Protein AF-A0AAI9XBB6-F1 (afdb_monomer_lite)

Radius of gyration: 25.53 Å; chains: 1; bounding box: 72×24×57 Å

Structure (mmCIF, N/CA/C/O backbone):
data_AF-A0AAI9XBB6-F1
#
_entry.id   AF-A0AAI9XBB6-F1
#
loop_
_atom_site.group_PDB
_atom_site.id
_atom_site.type_symbol
_atom_site.label_atom_id
_atom_site.label_alt_id
_atom_site.label_comp_id
_atom_site.label_asym_id
_atom_site.label_entity_id
_atom_site.label_seq_id
_atom_site.pdbx_PDB_ins_code
_atom_site.Cartn_x
_atom_site.Cartn_y
_atom_site.Cartn_z
_atom_site.occupancy
_atom_site.B_iso_or_equiv
_atom_site.auth_seq_id
_atom_site.auth_comp_id
_atom_site.auth_asym_id
_atom_site.auth_atom_id
_atom_site.pdbx_PDB_model_num
ATOM 1 N N . MET A 1 1 ? -6.966 13.874 4.152 1.00 34.09 1 MET A N 1
ATOM 2 C CA . MET A 1 1 ? -8.084 13.726 5.109 1.00 34.09 1 MET A CA 1
ATOM 3 C C . MET A 1 1 ? -9.193 12.991 4.375 1.00 34.09 1 MET A C 1
ATOM 5 O O . MET A 1 1 ? -9.870 13.611 3.572 1.00 34.09 1 MET A O 1
ATOM 9 N N . LEU A 1 2 ? -9.297 11.671 4.544 1.00 39.12 2 LEU A N 1
ATOM 10 C CA . LEU A 1 2 ? -10.354 10.874 3.920 1.00 39.12 2 LEU A CA 1
ATOM 11 C C . LEU A 1 2 ? -11.187 10.238 5.029 1.00 39.12 2 LEU A C 1
ATOM 13 O O . LEU A 1 2 ? -10.676 9.497 5.864 1.00 39.12 2 LEU A O 1
ATOM 17 N N . VAL A 1 3 ? -12.448 10.654 5.057 1.00 45.44 3 VAL A N 1
ATOM 18 C CA . VAL A 1 3 ? -13.513 10.225 5.956 1.00 45.44 3 VAL A CA 1
ATOM 19 C C . VAL A 1 3 ? -14.303 9.177 5.184 1.00 45.44 3 VAL A C 1
ATOM 21 O O . VAL A 1 3 ? -14.997 9.524 4.233 1.00 45.44 3 VAL A O 1
ATOM 24 N N . TYR A 1 4 ? -14.203 7.906 5.563 1.00 42.19 4 TYR A N 1
ATOM 25 C CA . TYR A 1 4 ? -15.154 6.896 5.104 1.00 42.19 4 TYR A CA 1
ATOM 26 C C . TYR A 1 4 ? -16.347 6.898 6.063 1.00 42.19 4 TYR A C 1
ATOM 28 O O . TYR A 1 4 ? -16.391 6.153 7.033 1.00 42.19 4 TYR A O 1
ATOM 36 N N . SER A 1 5 ? -17.298 7.794 5.797 1.00 44.62 5 SER A N 1
ATOM 37 C CA . SER A 1 5 ? -18.644 7.758 6.370 1.00 44.62 5 SER A CA 1
ATOM 38 C C . SER A 1 5 ? -19.589 7.283 5.272 1.00 44.62 5 SER A C 1
ATOM 40 O O . SER A 1 5 ? -19.879 8.020 4.328 1.00 44.62 5 SER A O 1
ATOM 42 N N . TYR A 1 6 ? -20.019 6.026 5.352 1.00 40.00 6 TYR A N 1
ATOM 43 C CA . TYR A 1 6 ? -21.091 5.503 4.513 1.00 40.00 6 TYR A CA 1
ATOM 44 C C . TYR A 1 6 ? -22.418 6.118 4.982 1.00 40.00 6 TYR A C 1
ATOM 46 O O . TYR A 1 6 ? -23.035 5.661 5.943 1.00 40.00 6 TYR A O 1
ATOM 54 N N . CYS A 1 7 ? -22.852 7.179 4.300 1.00 36.28 7 CYS A N 1
ATOM 55 C CA . CYS A 1 7 ? -24.212 7.700 4.389 1.00 36.28 7 CYS A CA 1
ATOM 56 C C . CYS A 1 7 ? -25.165 6.776 3.623 1.00 36.28 7 CYS A C 1
ATOM 58 O O . CYS A 1 7 ? -25.198 6.789 2.395 1.00 36.28 7 CYS A O 1
ATOM 60 N N . ALA A 1 8 ? -25.984 6.026 4.352 1.00 46.34 8 ALA A N 1
ATOM 61 C CA . ALA A 1 8 ? -27.240 5.498 3.843 1.00 46.34 8 ALA A CA 1
ATOM 62 C C . ALA A 1 8 ? -28.371 6.430 4.289 1.00 46.34 8 ALA A C 1
ATOM 64 O O . ALA A 1 8 ? -28.839 6.299 5.414 1.00 46.34 8 ALA A O 1
ATOM 65 N N . ILE A 1 9 ? -28.804 7.363 3.435 1.00 40.28 9 ILE A N 1
ATOM 66 C CA . ILE A 1 9 ? -30.143 7.968 3.534 1.00 40.28 9 ILE A CA 1
ATOM 67 C C . ILE A 1 9 ? -30.679 8.169 2.112 1.00 40.28 9 ILE A C 1
ATOM 69 O O . ILE A 1 9 ? -30.296 9.099 1.405 1.00 40.28 9 ILE A O 1
ATOM 73 N N . GLN A 1 10 ? -31.542 7.235 1.713 1.00 41.03 10 GLN A N 1
ATOM 74 C CA . GLN A 1 10 ? -32.437 7.332 0.567 1.00 41.03 10 GLN A CA 1
ATOM 75 C C . GLN A 1 10 ? -33.543 8.362 0.829 1.00 41.03 10 GLN A C 1
ATOM 77 O O . GLN A 1 10 ? -34.071 8.449 1.935 1.00 41.03 10 GLN A O 1
ATOM 82 N N . ASP A 1 11 ? -33.874 9.091 -0.237 1.00 45.38 11 ASP A N 1
ATOM 83 C CA . ASP A 1 11 ? -35.205 9.538 -0.649 1.00 45.38 11 ASP A CA 1
ATOM 84 C C . ASP A 1 11 ? -36.192 9.990 0.427 1.00 45.38 11 ASP A C 1
ATOM 86 O O . ASP A 1 11 ? -36.917 9.180 0.990 1.00 45.38 11 ASP A O 1
ATOM 90 N N . TYR A 1 12 ? -36.378 11.306 0.550 1.00 37.66 12 TYR A N 1
ATOM 91 C CA . TYR A 1 12 ? -37.701 11.854 0.858 1.00 37.66 12 TYR A CA 1
ATOM 92 C C . TYR A 1 12 ? -37.951 13.124 0.039 1.00 37.66 12 TYR A C 1
ATOM 94 O O . TYR A 1 12 ? -37.536 14.228 0.391 1.00 37.66 12 TYR A O 1
ATOM 102 N N . GLN A 1 13 ? -38.642 12.944 -1.092 1.00 38.50 13 GLN A N 1
ATOM 103 C CA . GLN A 1 13 ? -39.402 14.009 -1.739 1.00 38.50 13 GLN A CA 1
ATOM 104 C C . GLN A 1 13 ? -40.583 14.405 -0.851 1.00 38.50 13 GLN A C 1
ATOM 106 O O . GLN A 1 13 ? -41.204 13.564 -0.202 1.00 38.50 13 GLN A O 1
ATOM 111 N N . GLY A 1 14 ? -40.901 15.698 -0.855 1.00 43.56 14 GLY A N 1
ATOM 112 C CA . GLY A 1 14 ? -41.972 16.262 -0.052 1.00 43.56 14 GLY A CA 1
ATOM 113 C C . GLY A 1 14 ? -43.354 15.684 -0.356 1.00 43.56 14 GLY A C 1
ATOM 114 O O . GLY A 1 14 ? -43.710 15.416 -1.506 1.00 43.56 14 GLY A O 1
ATOM 115 N N . ARG A 1 15 ? -44.157 15.580 0.701 1.00 36.25 15 ARG A N 1
ATOM 116 C CA . ARG A 1 15 ? -45.587 15.884 0.685 1.00 36.25 15 ARG A CA 1
ATOM 117 C C . ARG A 1 15 ? -46.086 16.064 2.116 1.00 36.25 15 ARG A C 1
ATOM 119 O O . ARG A 1 15 ? -45.614 15.391 3.028 1.00 36.25 15 ARG A O 1
ATOM 126 N N . ASP A 1 16 ? -47.003 17.015 2.260 1.00 45.50 16 ASP A N 1
ATOM 127 C CA . ASP A 1 16 ? -47.780 17.315 3.458 1.00 45.50 16 ASP A CA 1
ATOM 128 C C . ASP A 1 16 ? -48.306 16.057 4.155 1.00 45.50 16 ASP A C 1
ATOM 130 O O . ASP A 1 16 ? -48.617 15.073 3.485 1.00 45.50 16 ASP A O 1
ATOM 134 N N . LEU A 1 17 ? -48.499 16.138 5.476 1.00 38.72 17 LEU A N 1
ATOM 135 C CA . LEU A 1 17 ? -49.796 15.905 6.122 1.00 38.72 17 LEU A CA 1
ATOM 136 C C . LEU A 1 17 ? -49.677 16.092 7.640 1.00 38.72 17 LEU A C 1
ATOM 138 O O . LEU A 1 17 ? -48.848 15.502 8.328 1.00 38.72 17 LEU A O 1
ATOM 142 N N . THR A 1 18 ? -50.556 16.946 8.148 1.00 48.88 18 THR A N 1
ATOM 143 C CA . THR A 1 18 ? -50.929 17.050 9.551 1.00 48.88 18 THR A CA 1
ATOM 144 C C . THR A 1 18 ? -51.545 15.741 10.050 1.00 48.88 18 THR A C 1
ATOM 146 O O . THR A 1 18 ? -52.252 15.048 9.322 1.00 48.88 18 THR A O 1
ATOM 149 N N . SER A 1 19 ? -51.343 15.492 11.348 1.00 48.34 19 SER A N 1
ATOM 150 C CA . SER A 1 19 ? -51.823 14.369 12.168 1.00 48.34 19 SER A CA 1
ATOM 151 C C . SER A 1 19 ? -51.019 13.071 12.050 1.00 48.34 19 SER A C 1
ATOM 153 O O . SER A 1 19 ? -50.883 12.515 10.971 1.00 48.34 19 SER A O 1
ATOM 155 N N . VAL A 1 20 ? -50.516 12.586 13.194 1.00 40.38 20 VAL A N 1
ATOM 156 C CA . VAL A 1 20 ? -50.724 11.221 13.722 1.00 40.38 20 VAL A CA 1
ATOM 157 C C . VAL A 1 20 ? -49.751 10.965 14.892 1.00 40.38 20 VAL A C 1
ATOM 159 O O . VAL A 1 20 ? -48.539 10.923 14.740 1.00 40.38 20 VAL A O 1
ATOM 162 N N . THR A 1 21 ? -50.365 10.852 16.076 1.00 39.06 21 THR A N 1
ATOM 163 C CA . THR A 1 21 ? -50.013 10.043 17.260 1.00 39.06 21 THR A CA 1
ATOM 164 C C . THR A 1 21 ? -48.610 10.091 17.876 1.00 39.06 21 THR A C 1
ATOM 166 O O . THR A 1 21 ? -47.610 9.686 17.298 1.00 39.06 21 THR A O 1
ATOM 169 N N . THR A 1 22 ? -48.612 10.406 19.172 1.00 52.44 22 THR A N 1
ATOM 170 C CA . THR A 1 22 ? -47.665 9.934 20.190 1.00 52.44 22 THR A CA 1
ATOM 171 C C . THR A 1 22 ? -47.180 8.501 19.937 1.00 52.44 22 THR A C 1
ATOM 173 O O . THR A 1 22 ? -47.944 7.559 20.153 1.00 52.44 22 THR A O 1
ATOM 176 N N . GLN A 1 23 ? -45.910 8.312 19.571 1.00 41.12 23 GLN A N 1
ATOM 177 C CA . GLN A 1 23 ? -45.225 7.044 19.810 1.00 41.12 23 GLN A CA 1
ATOM 178 C C . GLN A 1 23 ? -43.704 7.209 19.852 1.00 41.12 23 GLN A C 1
ATOM 180 O O . GLN A 1 23 ? -43.082 7.722 18.932 1.00 41.12 23 GLN A O 1
ATOM 185 N N . THR A 1 24 ? -43.161 6.696 20.956 1.00 41.66 24 THR A N 1
ATOM 186 C CA . THR A 1 24 ? -41.765 6.319 21.187 1.00 41.66 24 THR A CA 1
ATOM 187 C C . THR A 1 24 ? -40.780 7.480 21.281 1.00 41.66 24 THR A C 1
ATOM 189 O O . THR A 1 24 ? -40.205 7.929 20.298 1.00 41.66 24 THR A O 1
ATOM 192 N N . MET A 1 25 ? -40.528 7.926 22.518 1.00 44.62 25 MET A N 1
ATOM 193 C CA . MET A 1 25 ? -39.269 8.595 22.831 1.00 44.62 25 MET A CA 1
ATOM 194 C C . MET A 1 25 ? -38.130 7.671 22.407 1.00 44.62 25 MET A C 1
ATOM 196 O O . MET A 1 25 ? -37.911 6.623 23.019 1.00 44.62 25 MET A O 1
ATOM 200 N N . ASP A 1 26 ? -37.474 8.055 21.317 1.00 47.78 26 ASP A N 1
ATOM 201 C CA . ASP A 1 26 ? -36.242 7.470 20.824 1.00 47.78 26 ASP A CA 1
ATOM 202 C C . ASP A 1 26 ? -35.260 7.479 21.998 1.00 47.78 26 ASP A C 1
ATOM 204 O O . ASP A 1 26 ? -34.884 8.538 22.512 1.00 47.78 26 ASP A O 1
ATOM 208 N N . ARG A 1 27 ? -34.958 6.295 22.545 1.00 56.38 27 ARG A N 1
ATOM 209 C CA . ARG A 1 27 ? -33.973 6.181 23.624 1.00 56.38 27 ARG A CA 1
ATOM 210 C C . ARG A 1 27 ? -32.702 6.847 23.101 1.00 56.38 27 ARG A C 1
ATOM 212 O O . ARG A 1 27 ? -32.302 6.512 21.987 1.00 56.38 27 ARG A O 1
ATOM 219 N N . PRO A 1 28 ? -32.054 7.750 23.856 1.00 61.31 28 PRO A N 1
ATOM 220 C CA . PRO A 1 28 ? -30.822 8.362 23.384 1.00 61.31 28 PRO A CA 1
ATOM 221 C C . PRO A 1 28 ? -29.860 7.233 23.016 1.00 61.31 28 PRO A C 1
ATOM 223 O O . PRO A 1 28 ? -29.528 6.415 23.880 1.00 61.31 28 PRO A O 1
ATOM 226 N N . ARG A 1 29 ? -29.478 7.140 21.730 1.00 61.31 29 ARG A N 1
ATOM 227 C CA . ARG A 1 29 ? -28.446 6.202 21.277 1.00 61.31 29 ARG A CA 1
ATOM 228 C C . ARG A 1 29 ? -27.232 6.460 22.154 1.00 61.31 29 ARG A C 1
ATOM 230 O O . ARG A 1 29 ? -26.611 7.517 22.051 1.00 61.31 29 ARG A O 1
ATOM 237 N N . ARG A 1 30 ? -26.940 5.532 23.066 1.00 68.12 30 ARG A N 1
ATOM 238 C CA . ARG A 1 30 ? -25.705 5.590 23.839 1.00 68.12 30 ARG A CA 1
ATOM 239 C C . ARG A 1 30 ? -24.591 5.430 22.824 1.00 68.12 30 ARG A C 1
ATOM 241 O O . ARG A 1 30 ? -24.520 4.398 22.165 1.00 68.12 30 ARG A O 1
ATOM 248 N N . ILE A 1 31 ? -23.797 6.481 22.651 1.00 75.19 31 ILE A N 1
ATOM 249 C CA . ILE A 1 31 ? -22.580 6.392 21.858 1.00 75.19 31 ILE A CA 1
ATOM 250 C C . ILE A 1 31 ? -21.694 5.380 22.592 1.00 75.19 31 ILE A C 1
ATOM 252 O O . ILE A 1 31 ? -21.430 5.587 23.779 1.00 75.19 31 ILE A O 1
ATOM 256 N N . PRO A 1 32 ? -21.310 4.274 21.939 1.00 76.62 32 PRO A N 1
ATOM 257 C CA . PRO A 1 32 ? -20.376 3.319 22.507 1.00 76.62 32 PRO A CA 1
ATOM 258 C C . PRO A 1 32 ? -19.063 4.051 22.796 1.00 76.62 32 PRO A C 1
ATOM 260 O O . PRO A 1 32 ? -18.461 4.620 21.883 1.00 76.62 32 PRO A O 1
ATOM 263 N N . THR A 1 33 ? -18.656 4.107 24.064 1.00 85.75 33 THR A N 1
ATOM 264 C CA . THR A 1 33 ? -17.441 4.821 24.473 1.00 85.75 33 THR A CA 1
ATOM 265 C C . THR A 1 33 ? -16.356 3.794 24.774 1.00 85.75 33 THR A C 1
ATOM 267 O O . THR A 1 33 ? -16.512 3.048 25.744 1.00 85.75 33 THR A O 1
ATOM 270 N N . PRO A 1 34 ? -15.265 3.754 23.988 1.00 89.50 34 PRO A N 1
ATOM 271 C CA . PRO A 1 34 ? -14.134 2.881 24.264 1.00 89.50 34 PRO A CA 1
ATOM 272 C C . PRO A 1 34 ? -13.542 3.152 25.648 1.00 89.50 34 PRO A C 1
ATOM 274 O O . PRO A 1 34 ? -13.505 4.295 26.115 1.00 89.50 34 PRO A O 1
ATOM 277 N N . ASN A 1 35 ? -13.047 2.104 26.297 1.00 93.00 35 ASN A N 1
ATOM 278 C CA . ASN A 1 35 ? -12.260 2.236 27.515 1.00 93.00 35 ASN A CA 1
ATOM 279 C C . ASN A 1 35 ? -10.857 2.811 27.210 1.00 93.00 35 ASN A C 1
ATOM 281 O O . ASN A 1 35 ? -10.498 3.061 26.058 1.00 93.00 35 ASN A O 1
ATOM 285 N N . HIS A 1 36 ? -10.057 3.052 28.251 1.00 93.75 36 HIS A N 1
ATOM 286 C CA . HIS A 1 36 ? -8.740 3.678 28.097 1.00 93.75 36 HIS A CA 1
ATOM 287 C C . HIS A 1 36 ? -7.778 2.865 27.213 1.00 93.75 36 HIS A C 1
ATOM 289 O O . HIS A 1 36 ? -7.121 3.440 26.350 1.00 93.75 36 HIS A O 1
ATOM 295 N N . GLU A 1 37 ? -7.745 1.543 27.383 1.00 93.94 37 GLU A N 1
ATOM 296 C CA . GLU A 1 37 ? -6.874 0.639 26.621 1.00 93.94 37 GLU A CA 1
ATOM 297 C C . GLU A 1 37 ? -7.288 0.579 25.143 1.00 93.94 37 GLU A C 1
ATOM 299 O O . GLU A 1 37 ? -6.452 0.671 24.245 1.00 93.94 37 GLU A O 1
ATOM 304 N N . GLN A 1 38 ? -8.594 0.506 24.874 1.00 93.38 38 GLN A N 1
ATOM 305 C CA . GLN A 1 38 ? -9.150 0.540 23.520 1.00 93.38 38 GLN A CA 1
ATOM 306 C C . GLN A 1 38 ? -8.853 1.876 22.829 1.00 93.38 38 GLN A C 1
ATOM 308 O O . GLN A 1 38 ? -8.510 1.900 21.648 1.00 93.38 38 GLN A O 1
ATOM 313 N N . LEU A 1 39 ? -8.942 2.993 23.559 1.00 94.06 39 LEU A N 1
ATOM 314 C CA . LEU A 1 39 ? -8.599 4.314 23.036 1.00 94.06 39 LEU A CA 1
ATOM 315 C C . LEU A 1 39 ? -7.107 4.414 22.683 1.00 94.06 39 LEU A C 1
ATOM 317 O O . LEU A 1 39 ? -6.756 4.958 21.635 1.00 94.06 39 LEU A O 1
ATOM 321 N N . GLU A 1 40 ? -6.232 3.885 23.540 1.00 95.88 40 GLU A N 1
ATOM 322 C CA . GLU A 1 40 ? -4.794 3.841 23.282 1.00 95.88 40 GLU A CA 1
ATOM 323 C C . GLU A 1 40 ? -4.483 3.019 22.026 1.00 95.88 40 GLU A C 1
ATOM 325 O O . GLU A 1 40 ? -3.739 3.474 21.156 1.00 95.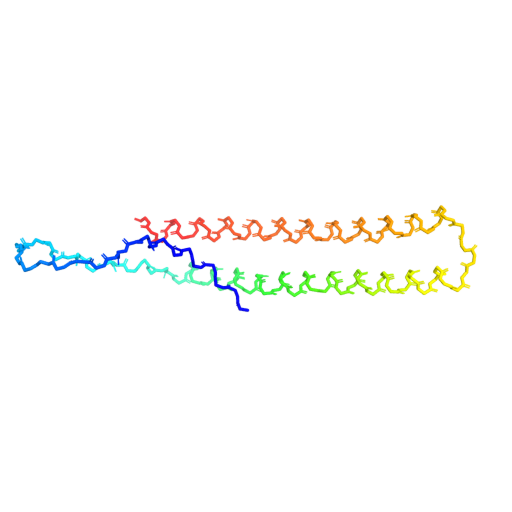88 40 GLU A O 1
ATOM 330 N N . LEU A 1 41 ? -5.109 1.851 21.875 1.00 94.94 41 LEU A N 1
ATOM 331 C CA . LEU A 1 41 ? -4.914 1.006 20.703 1.00 94.94 41 LEU A CA 1
ATOM 332 C C . LEU A 1 41 ? -5.436 1.664 19.416 1.00 94.94 41 LEU A C 1
ATOM 334 O O . LEU A 1 41 ? -4.732 1.666 18.407 1.00 94.94 41 LEU A O 1
ATOM 338 N N . LEU A 1 42 ? -6.609 2.304 19.449 1.00 94.19 42 LEU A N 1
ATOM 339 C CA . LEU A 1 42 ? -7.123 3.086 18.316 1.00 94.19 42 LEU A CA 1
ATOM 340 C C . LEU A 1 42 ? -6.174 4.231 17.934 1.00 94.19 42 LEU A C 1
ATOM 342 O O . LEU A 1 42 ? -5.959 4.501 16.750 1.00 94.19 42 LEU A O 1
ATOM 346 N N . MET A 1 43 ? -5.559 4.890 18.919 1.00 96.50 43 MET A N 1
ATOM 347 C CA . MET A 1 43 ? -4.545 5.913 18.665 1.00 96.50 43 MET A CA 1
ATOM 348 C C . MET A 1 43 ? -3.298 5.318 17.994 1.00 96.50 43 MET A C 1
ATOM 350 O O . MET A 1 43 ? -2.785 5.904 17.040 1.00 96.50 43 MET A O 1
ATOM 354 N N . GLN A 1 44 ? -2.827 4.151 18.437 1.00 97.12 44 GLN A N 1
ATOM 355 C CA . GLN A 1 44 ? -1.696 3.463 17.808 1.00 97.12 44 GLN A CA 1
ATOM 356 C C . GLN A 1 44 ? -2.000 3.060 16.360 1.00 97.12 44 GLN A C 1
ATOM 358 O O . GLN A 1 44 ? -1.178 3.313 15.478 1.00 97.12 44 GLN A O 1
ATOM 363 N N . LEU A 1 45 ? -3.182 2.493 16.096 1.00 96.00 45 LEU A N 1
ATOM 364 C CA . LEU A 1 45 ? -3.634 2.162 14.739 1.00 96.00 45 LEU A CA 1
ATOM 365 C C . LEU A 1 45 ? -3.699 3.415 13.862 1.00 96.00 45 LEU A C 1
ATOM 367 O O . LEU A 1 45 ? -3.264 3.406 12.713 1.00 96.00 45 LEU A O 1
ATOM 371 N N . ARG A 1 46 ? -4.156 4.543 14.417 1.00 96.12 46 ARG A N 1
ATOM 372 C CA . ARG A 1 46 ? -4.186 5.814 13.690 1.00 96.12 46 ARG A CA 1
ATOM 373 C C . ARG A 1 46 ? -2.793 6.302 13.297 1.00 96.12 46 ARG A C 1
ATOM 375 O O . ARG A 1 46 ? -2.630 6.809 12.187 1.00 96.12 46 ARG A O 1
ATOM 382 N N . LEU A 1 47 ? -1.811 6.180 14.189 1.00 97.06 47 LEU A N 1
ATOM 383 C CA . LEU A 1 47 ? -0.423 6.544 13.897 1.00 97.06 47 LEU A CA 1
ATOM 384 C C . LEU A 1 47 ? 0.161 5.650 12.798 1.00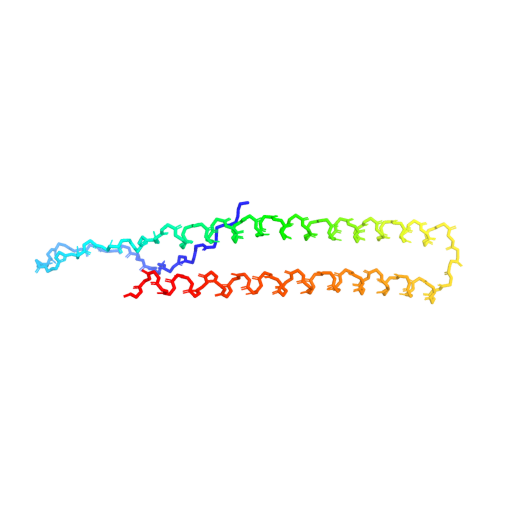 97.06 47 LEU A C 1
ATOM 386 O O . LEU A 1 47 ? 0.724 6.176 11.837 1.00 97.06 47 LEU A O 1
ATOM 390 N N . ARG A 1 48 ? -0.058 4.333 12.881 1.00 95.94 48 ARG A N 1
ATOM 391 C CA . ARG A 1 48 ? 0.359 3.386 11.835 1.00 95.94 48 ARG A CA 1
ATOM 392 C C . ARG A 1 48 ? -0.295 3.685 10.492 1.00 95.94 48 ARG A C 1
ATOM 394 O O . ARG A 1 48 ? 0.394 3.743 9.484 1.00 95.94 48 ARG A O 1
ATOM 401 N N . ALA A 1 49 ? -1.590 3.994 10.463 1.00 93.50 49 ALA A N 1
ATOM 402 C CA . ALA A 1 49 ? -2.281 4.363 9.228 1.00 93.50 49 ALA A CA 1
ATOM 403 C C . ALA A 1 49 ? -1.678 5.616 8.558 1.00 93.50 49 ALA A C 1
ATOM 405 O O . ALA A 1 49 ? -1.588 5.692 7.330 1.00 93.50 49 ALA A O 1
ATOM 406 N N . ILE A 1 50 ? -1.241 6.605 9.349 1.00 96.12 50 ILE A N 1
ATOM 407 C CA . ILE A 1 50 ? -0.541 7.792 8.831 1.00 96.12 50 ILE A CA 1
ATOM 408 C C . ILE A 1 50 ? 0.810 7.396 8.228 1.00 96.12 50 ILE A C 1
ATOM 410 O O . ILE A 1 50 ? 1.141 7.834 7.124 1.00 96.12 50 ILE A O 1
ATOM 414 N N . GLU A 1 51 ? 1.571 6.560 8.930 1.00 96.56 51 GLU A N 1
ATOM 415 C CA . GLU A 1 51 ? 2.855 6.051 8.453 1.00 96.56 51 GLU A CA 1
ATOM 416 C C . GLU A 1 51 ? 2.701 5.241 7.158 1.00 96.56 51 GLU A C 1
ATOM 418 O O . GLU A 1 51 ? 3.370 5.537 6.170 1.00 96.56 51 GLU A O 1
ATOM 423 N N . LEU A 1 52 ? 1.754 4.303 7.100 1.00 95.12 52 LEU A N 1
ATOM 424 C CA . LEU A 1 52 ? 1.450 3.508 5.907 1.00 95.12 52 LEU A CA 1
ATOM 425 C C . LEU A 1 52 ? 1.047 4.382 4.714 1.00 95.12 52 LEU A C 1
ATOM 427 O O . LEU A 1 52 ? 1.477 4.133 3.584 1.00 95.12 52 LEU A O 1
ATOM 431 N N . SER A 1 53 ? 0.259 5.436 4.950 1.00 94.62 53 SER A N 1
ATOM 432 C CA . SER A 1 53 ? -0.082 6.413 3.910 1.00 94.62 53 SER A CA 1
ATOM 433 C C . SER A 1 53 ? 1.164 7.125 3.383 1.00 94.62 53 SER A C 1
ATOM 435 O O . SER A 1 53 ? 1.310 7.294 2.174 1.00 94.62 53 SER A O 1
ATOM 437 N N . PHE A 1 54 ? 2.072 7.529 4.270 1.00 95.88 54 PHE A N 1
ATOM 438 C CA . PHE A 1 54 ? 3.328 8.157 3.876 1.00 95.88 54 PHE A CA 1
ATOM 439 C C . PHE A 1 54 ? 4.229 7.191 3.091 1.00 95.88 54 PHE A C 1
ATOM 441 O O . PHE A 1 54 ? 4.777 7.558 2.050 1.00 95.88 54 PHE A O 1
ATOM 448 N N . LEU A 1 55 ? 4.350 5.940 3.538 1.00 96.88 55 LEU A N 1
ATOM 449 C CA . LEU A 1 55 ? 5.145 4.912 2.864 1.00 96.88 55 LEU A CA 1
ATOM 450 C C . LEU A 1 55 ? 4.611 4.596 1.464 1.00 96.88 55 LEU A C 1
ATOM 452 O O . LEU A 1 55 ? 5.396 4.419 0.530 1.00 96.88 55 LEU A O 1
ATOM 456 N N . ARG A 1 56 ? 3.288 4.591 1.291 1.00 96.25 56 ARG A N 1
ATOM 457 C CA . ARG A 1 56 ? 2.637 4.444 -0.017 1.00 96.25 56 ARG A CA 1
ATOM 458 C C . ARG A 1 56 ? 3.007 5.580 -0.960 1.00 96.25 56 ARG A C 1
ATOM 460 O O . ARG A 1 56 ? 3.438 5.322 -2.085 1.00 96.25 56 ARG A O 1
ATOM 467 N N . ASP A 1 57 ? 2.903 6.819 -0.492 1.00 96.56 57 ASP A N 1
ATOM 468 C CA . ASP A 1 57 ? 3.286 7.994 -1.276 1.00 96.56 57 ASP A CA 1
ATOM 469 C C . ASP A 1 57 ? 4.766 7.943 -1.669 1.00 96.56 57 ASP A C 1
ATOM 471 O O . ASP A 1 57 ? 5.125 8.235 -2.812 1.00 96.56 57 ASP A O 1
ATOM 475 N N . MET A 1 58 ? 5.634 7.522 -0.749 1.00 96.50 58 MET A N 1
ATOM 476 C CA . MET A 1 58 ? 7.060 7.352 -1.019 1.00 96.50 58 MET A CA 1
ATOM 477 C C . MET A 1 58 ? 7.337 6.240 -2.034 1.00 96.50 58 MET A C 1
ATOM 479 O O . MET A 1 58 ? 8.179 6.421 -2.915 1.00 96.50 58 MET A O 1
ATOM 483 N N . ALA A 1 59 ? 6.623 5.113 -1.964 1.00 94.50 59 ALA A N 1
ATOM 484 C CA . ALA A 1 59 ? 6.747 4.032 -2.939 1.00 94.50 59 ALA A CA 1
ATOM 485 C C . ALA A 1 59 ? 6.354 4.499 -4.349 1.00 94.50 59 ALA A C 1
ATOM 487 O O . ALA A 1 59 ? 7.095 4.258 -5.304 1.00 94.50 59 ALA A O 1
ATOM 488 N N . LEU A 1 60 ? 5.243 5.232 -4.469 1.00 94.62 60 LEU A N 1
ATOM 489 C CA . LEU A 1 60 ? 4.778 5.793 -5.739 1.00 94.62 60 LEU A CA 1
ATOM 490 C C . LEU A 1 60 ? 5.750 6.839 -6.296 1.00 94.62 60 LEU A C 1
ATOM 492 O O . LEU A 1 60 ? 6.091 6.794 -7.477 1.00 94.62 60 LEU A O 1
ATOM 496 N N . ARG A 1 61 ? 6.252 7.748 -5.452 1.00 95.44 61 ARG A N 1
ATOM 497 C CA . ARG A 1 61 ? 7.259 8.747 -5.851 1.00 95.44 61 ARG A CA 1
ATOM 498 C C . ARG A 1 61 ? 8.558 8.097 -6.310 1.00 95.44 61 ARG A C 1
ATOM 500 O O . ARG A 1 61 ? 9.123 8.520 -7.315 1.00 95.44 61 ARG A O 1
ATOM 507 N N . GLY A 1 62 ? 9.016 7.066 -5.602 1.00 93.69 62 GLY A N 1
ATOM 508 C CA . GLY A 1 62 ? 10.196 6.295 -5.988 1.00 93.69 62 GLY A CA 1
ATOM 509 C C . GLY A 1 62 ? 10.020 5.643 -7.358 1.00 93.69 62 GLY A C 1
ATOM 510 O O . GLY A 1 62 ? 10.875 5.798 -8.225 1.00 93.69 62 GLY A O 1
ATOM 511 N N . ALA A 1 63 ? 8.883 4.987 -7.596 1.00 92.56 63 ALA A N 1
ATOM 512 C CA . ALA A 1 63 ? 8.585 4.395 -8.897 1.00 92.56 63 ALA A CA 1
ATOM 513 C C . ALA A 1 63 ? 8.496 5.447 -10.013 1.00 92.56 63 ALA A C 1
ATOM 515 O O . ALA A 1 63 ? 9.080 5.249 -11.074 1.00 92.56 63 ALA A O 1
ATOM 516 N N . ALA A 1 64 ? 7.848 6.589 -9.766 1.00 92.38 64 ALA A N 1
ATOM 517 C CA . ALA A 1 64 ? 7.795 7.692 -10.724 1.00 92.38 64 ALA A CA 1
ATOM 518 C C . ALA A 1 64 ? 9.198 8.220 -11.071 1.00 92.38 64 ALA A C 1
ATOM 520 O O . ALA A 1 64 ? 9.494 8.481 -12.235 1.00 92.38 64 ALA A O 1
ATOM 521 N N . HIS A 1 65 ? 10.087 8.320 -10.079 1.00 93.56 65 HIS A N 1
ATOM 522 C CA . HIS A 1 65 ? 11.476 8.707 -10.304 1.00 93.56 65 HIS A CA 1
ATOM 523 C C . HIS A 1 65 ? 12.235 7.681 -11.160 1.00 93.56 65 HIS A C 1
ATOM 525 O O . HIS A 1 65 ? 12.917 8.061 -12.111 1.00 93.56 65 HIS A O 1
ATOM 531 N N . HIS A 1 66 ? 12.079 6.385 -10.873 1.00 92.00 66 HIS A N 1
ATOM 532 C CA . HIS A 1 66 ? 12.684 5.323 -11.680 1.00 92.00 66 HIS A CA 1
ATOM 533 C C . HIS A 1 66 ? 12.158 5.306 -13.118 1.00 92.00 66 HIS A C 1
ATOM 535 O O . HIS A 1 66 ? 12.945 5.120 -14.042 1.00 92.00 66 HIS A O 1
ATOM 541 N N . MET A 1 67 ? 10.863 5.558 -13.316 1.00 89.75 67 MET A N 1
ATOM 542 C CA . MET A 1 67 ? 10.261 5.676 -14.647 1.00 89.75 67 MET A CA 1
ATOM 543 C C . MET A 1 67 ? 10.813 6.878 -15.421 1.00 89.75 67 MET A C 1
ATOM 545 O O . MET A 1 67 ? 11.139 6.738 -16.593 1.00 89.75 67 MET A O 1
ATOM 549 N N . GLY A 1 68 ? 10.997 8.031 -14.770 1.00 89.44 68 GLY A N 1
ATOM 550 C CA . GLY A 1 68 ? 11.619 9.195 -15.412 1.00 89.44 68 GLY A CA 1
ATOM 551 C C . GLY A 1 68 ? 13.081 8.948 -15.807 1.00 89.44 68 GLY A C 1
ATOM 552 O O . GLY A 1 68 ? 13.514 9.351 -16.884 1.00 89.44 68 GLY A O 1
ATOM 553 N N . TYR A 1 69 ? 13.845 8.234 -14.972 1.00 86.56 69 TYR A N 1
ATOM 554 C CA . TYR A 1 69 ? 15.204 7.813 -15.332 1.00 86.56 69 TYR A CA 1
ATOM 555 C C . TYR A 1 69 ? 15.205 6.838 -16.515 1.00 86.56 69 TYR A C 1
ATOM 557 O O . TYR A 1 69 ? 16.017 6.968 -17.429 1.00 86.56 69 TYR A O 1
ATOM 565 N N . PHE A 1 70 ? 14.279 5.883 -16.511 1.00 87.19 70 PHE A N 1
ATOM 566 C CA . PHE A 1 70 ? 14.098 4.919 -17.588 1.00 87.19 70 PHE A CA 1
ATOM 567 C C . PHE A 1 70 ? 13.763 5.593 -18.927 1.00 87.19 70 PHE A C 1
ATOM 569 O O . PHE A 1 70 ? 14.399 5.287 -19.933 1.00 87.19 70 PHE A O 1
ATOM 576 N N . GLU A 1 71 ? 12.848 6.565 -18.934 1.00 87.00 71 GLU A N 1
ATOM 577 C CA . GLU A 1 71 ? 12.506 7.362 -20.119 1.00 87.00 71 GLU A CA 1
ATOM 578 C C . GLU A 1 71 ? 13.724 8.130 -20.658 1.00 87.00 71 GLU A C 1
ATOM 580 O O . GLU A 1 71 ? 14.023 8.083 -21.853 1.00 87.00 71 GLU A O 1
ATOM 585 N N . ALA A 1 72 ? 14.497 8.771 -19.774 1.00 85.38 72 ALA A N 1
ATOM 586 C CA . ALA A 1 72 ? 15.731 9.450 -20.164 1.00 85.38 72 ALA A CA 1
ATOM 587 C C . ALA A 1 72 ? 16.765 8.481 -20.768 1.00 85.38 72 ALA A C 1
ATOM 589 O O . ALA A 1 72 ? 17.441 8.824 -21.739 1.00 85.38 72 ALA A O 1
ATOM 590 N N . LEU A 1 73 ? 16.875 7.266 -20.221 1.00 80.62 73 LEU A N 1
ATOM 591 C CA . LEU A 1 73 ? 17.793 6.237 -20.707 1.00 80.62 73 LEU A CA 1
ATOM 592 C C . LEU A 1 73 ? 17.386 5.705 -22.089 1.00 80.62 73 LEU A C 1
ATOM 594 O O . LEU A 1 73 ? 18.253 5.512 -22.939 1.00 80.62 73 LEU A O 1
ATOM 598 N N . MET A 1 74 ? 16.083 5.528 -22.327 1.00 83.44 74 MET A N 1
ATOM 599 C CA . MET A 1 74 ? 15.546 5.164 -23.641 1.00 83.44 74 MET A CA 1
ATOM 600 C C . MET A 1 74 ? 15.839 6.229 -24.701 1.00 83.44 74 MET A C 1
ATOM 602 O O . MET A 1 74 ? 16.143 5.896 -25.840 1.00 83.44 74 MET A O 1
ATOM 606 N N . HIS A 1 75 ? 15.758 7.513 -24.343 1.00 81.12 75 HIS A N 1
ATOM 607 C CA . HIS A 1 75 ? 16.050 8.602 -25.276 1.00 81.12 75 HIS A CA 1
ATOM 608 C C . HIS A 1 75 ? 17.545 8.786 -25.553 1.00 81.12 75 HIS A C 1
ATOM 610 O O . HIS A 1 75 ? 17.916 9.211 -26.645 1.00 81.12 75 HIS A O 1
ATOM 616 N N . ALA A 1 76 ? 18.401 8.498 -24.572 1.00 79.12 76 ALA A N 1
ATOM 617 C CA . ALA A 1 76 ? 19.843 8.698 -24.684 1.00 79.12 76 ALA A CA 1
ATOM 618 C C . ALA A 1 76 ? 20.575 7.560 -25.414 1.00 79.12 76 ALA A C 1
ATOM 620 O O . ALA A 1 76 ? 21.730 7.741 -25.795 1.00 79.12 76 ALA A O 1
ATOM 621 N N . ASN A 1 77 ? 19.949 6.392 -25.578 1.00 64.69 77 ASN A N 1
ATOM 622 C CA . ASN A 1 77 ? 20.628 5.189 -26.042 1.00 64.69 77 ASN A CA 1
ATOM 623 C C . ASN A 1 77 ? 19.761 4.419 -27.049 1.00 64.69 77 ASN A C 1
ATOM 625 O O . ASN A 1 77 ? 18.573 4.221 -26.807 1.00 64.69 77 ASN A O 1
ATOM 629 N N . GLU A 1 78 ? 20.364 3.870 -28.110 1.00 65.75 78 GLU A N 1
ATOM 630 C CA . GLU A 1 78 ? 19.784 2.761 -28.896 1.00 65.75 78 GLU A CA 1
ATOM 631 C C . GLU A 1 78 ? 19.822 1.477 -28.046 1.00 65.75 78 GLU A C 1
ATOM 633 O O . GLU A 1 78 ? 20.500 0.492 -28.341 1.00 65.75 78 GLU A O 1
ATOM 638 N N . SER A 1 79 ? 19.180 1.532 -26.881 1.00 65.31 79 SER A N 1
ATOM 639 C CA . SER A 1 79 ? 19.107 0.415 -25.955 1.00 65.31 79 SER A CA 1
ATOM 640 C C . SER A 1 79 ? 18.304 -0.713 -26.592 1.00 65.31 79 SER A C 1
ATOM 642 O O . SER A 1 79 ? 17.256 -0.482 -27.184 1.00 65.31 79 SER A O 1
ATOM 644 N N . SER A 1 80 ? 18.814 -1.942 -26.481 1.00 79.12 80 SER A N 1
ATOM 645 C CA . SER A 1 80 ? 18.093 -3.134 -26.932 1.00 79.12 80 SER A CA 1
ATOM 646 C C . SER A 1 80 ? 16.701 -3.168 -26.302 1.00 79.12 80 SER A C 1
ATOM 648 O O . SER A 1 80 ? 16.592 -3.092 -25.075 1.00 79.12 80 SER A O 1
ATOM 650 N N . ASP A 1 81 ? 15.662 -3.347 -27.121 1.00 82.62 81 ASP A N 1
ATOM 651 C CA . ASP A 1 81 ? 14.260 -3.431 -26.684 1.00 82.62 81 ASP A CA 1
ATOM 652 C C . ASP A 1 81 ? 14.064 -4.439 -25.536 1.00 82.62 81 ASP A C 1
ATOM 654 O O . ASP A 1 81 ? 13.230 -4.254 -24.651 1.00 82.62 81 ASP A O 1
ATOM 658 N N . ILE A 1 82 ? 14.888 -5.491 -25.497 1.00 84.12 82 ILE A N 1
ATOM 659 C CA . ILE A 1 82 ? 14.881 -6.501 -24.433 1.00 84.12 82 ILE A CA 1
ATOM 660 C C . ILE A 1 82 ? 15.312 -5.899 -23.088 1.00 84.12 82 ILE A C 1
ATOM 662 O O . ILE A 1 82 ? 14.684 -6.157 -22.064 1.00 84.12 82 ILE A O 1
ATOM 666 N N . LEU A 1 83 ? 16.374 -5.089 -23.069 1.00 84.25 83 LEU A N 1
ATOM 667 C CA . LEU A 1 83 ? 16.850 -4.440 -21.842 1.00 84.25 83 LEU A CA 1
ATOM 668 C C . LEU A 1 83 ? 15.850 -3.398 -21.340 1.00 84.25 83 LEU A C 1
ATOM 670 O O . LEU A 1 83 ? 15.666 -3.255 -20.129 1.00 84.25 83 LEU A O 1
ATOM 674 N N . VAL A 1 84 ? 15.184 -2.709 -22.267 1.00 85.19 84 VAL A N 1
ATOM 675 C CA . VAL A 1 84 ? 14.110 -1.759 -21.967 1.00 85.19 84 VAL A CA 1
ATOM 676 C C . VAL A 1 84 ? 12.966 -2.476 -21.241 1.00 85.19 84 VAL A C 1
ATOM 678 O O . VAL A 1 84 ? 12.574 -2.071 -20.146 1.00 85.19 84 VAL A O 1
ATOM 681 N N . LEU A 1 85 ? 12.493 -3.600 -21.787 1.00 88.12 85 LEU A N 1
ATOM 682 C CA . LEU A 1 85 ? 11.424 -4.393 -21.176 1.00 88.12 85 LEU A CA 1
ATOM 683 C C . LEU A 1 85 ? 11.809 -4.961 -19.803 1.00 88.12 85 LEU A 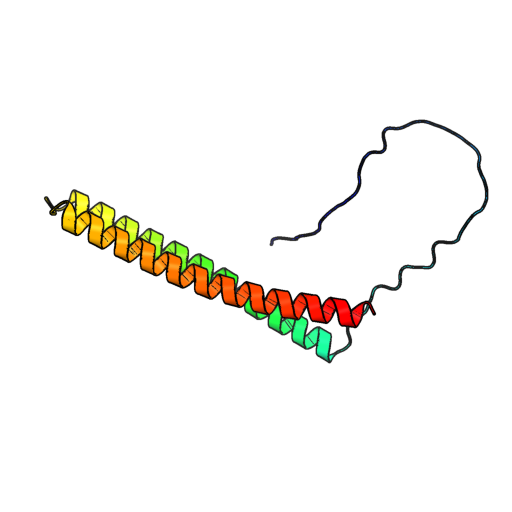C 1
ATOM 685 O O . LEU A 1 85 ? 11.028 -4.831 -18.863 1.00 88.12 85 LEU A O 1
ATOM 689 N N . LEU A 1 86 ? 13.015 -5.519 -19.654 1.00 89.62 86 LEU A N 1
ATOM 690 C CA . LEU A 1 86 ? 13.485 -6.059 -18.369 1.00 89.62 86 LEU A CA 1
ATOM 691 C C . LEU A 1 86 ? 13.595 -4.977 -17.287 1.00 89.62 86 LEU A C 1
ATOM 693 O O . LEU A 1 86 ? 13.277 -5.216 -16.122 1.00 89.62 86 LEU A O 1
ATOM 697 N N . THR A 1 87 ? 14.033 -3.773 -17.661 1.00 88.94 87 THR A N 1
ATOM 698 C CA . THR A 1 87 ? 14.139 -2.652 -16.718 1.00 88.94 87 THR A CA 1
ATOM 699 C C . THR A 1 87 ? 12.757 -2.200 -16.255 1.00 88.94 87 THR A C 1
ATOM 701 O O . THR A 1 87 ? 12.544 -1.993 -15.059 1.00 88.94 87 THR A O 1
ATOM 704 N N . LEU A 1 88 ? 11.800 -2.095 -17.180 1.00 91.19 88 LEU A N 1
ATOM 705 C CA . LEU A 1 88 ? 10.418 -1.755 -16.856 1.00 91.19 88 LEU A CA 1
ATOM 706 C C . LEU A 1 88 ? 9.766 -2.814 -15.956 1.00 91.19 88 LEU A C 1
ATOM 708 O O . LEU A 1 88 ? 9.146 -2.467 -14.950 1.00 91.19 88 LEU A O 1
ATOM 712 N N . GLU A 1 89 ? 9.938 -4.096 -16.282 1.00 93.75 89 GLU A N 1
ATOM 713 C CA . GLU A 1 89 ? 9.431 -5.215 -15.483 1.00 93.75 89 GLU A CA 1
ATOM 714 C C . GLU A 1 89 ? 9.954 -5.150 -14.046 1.00 93.75 89 GLU A C 1
ATOM 716 O O . GLU A 1 89 ? 9.173 -5.245 -13.098 1.00 93.75 89 GLU A O 1
ATOM 721 N N . LEU A 1 90 ? 11.253 -4.896 -13.870 1.00 93.31 90 LEU A N 1
ATOM 722 C CA . LEU A 1 90 ? 11.862 -4.755 -12.552 1.00 93.31 90 LEU A CA 1
ATOM 723 C C . LEU A 1 90 ? 11.263 -3.583 -11.756 1.00 93.31 90 LEU A C 1
ATOM 725 O O . LEU A 1 90 ? 10.995 -3.723 -10.560 1.00 93.31 90 LEU A O 1
ATOM 729 N N . ILE A 1 91 ? 11.041 -2.426 -12.390 1.00 91.81 91 ILE A N 1
ATOM 730 C CA . ILE A 1 91 ? 10.428 -1.260 -11.732 1.00 91.81 91 ILE A CA 1
ATOM 731 C C . ILE A 1 91 ? 9.008 -1.600 -11.264 1.00 91.81 91 ILE A C 1
ATOM 733 O O . ILE A 1 91 ? 8.660 -1.345 -10.106 1.00 91.81 91 ILE A O 1
ATOM 737 N N . ILE A 1 92 ? 8.206 -2.211 -12.139 1.00 94.62 92 ILE A N 1
ATOM 738 C CA . ILE A 1 92 ? 6.820 -2.584 -11.842 1.00 94.62 92 ILE A CA 1
ATOM 739 C C . ILE A 1 92 ? 6.768 -3.643 -10.738 1.00 94.62 92 ILE A C 1
ATOM 741 O O . ILE A 1 92 ? 6.013 -3.480 -9.780 1.00 94.62 92 ILE A O 1
ATOM 745 N N . ALA A 1 93 ? 7.586 -4.693 -10.824 1.00 96.00 93 ALA A N 1
ATOM 746 C CA . ALA A 1 93 ? 7.626 -5.767 -9.835 1.00 96.00 93 ALA A CA 1
ATOM 747 C C . ALA A 1 93 ? 7.976 -5.236 -8.438 1.00 96.00 93 ALA A C 1
ATOM 749 O O . ALA A 1 93 ? 7.309 -5.573 -7.459 1.00 96.00 93 ALA A O 1
ATOM 750 N N . ASN A 1 94 ? 8.967 -4.345 -8.346 1.00 94.62 94 ASN A N 1
ATOM 751 C CA . ASN A 1 94 ? 9.353 -3.721 -7.081 1.00 94.62 94 ASN A CA 1
ATOM 752 C C . ASN A 1 94 ? 8.240 -2.843 -6.497 1.00 94.62 94 ASN A C 1
ATOM 754 O O . ASN A 1 94 ? 7.999 -2.882 -5.287 1.00 94.62 94 ASN A O 1
ATOM 758 N N . LEU A 1 95 ? 7.556 -2.056 -7.334 1.00 95.00 95 LEU A N 1
ATOM 759 C CA . LEU A 1 95 ? 6.431 -1.241 -6.883 1.00 95.00 95 LEU A CA 1
ATOM 760 C C . LEU A 1 95 ? 5.279 -2.122 -6.389 1.00 95.00 95 LEU A C 1
ATOM 762 O O . LEU A 1 95 ? 4.781 -1.905 -5.286 1.00 95.00 95 LEU A O 1
ATOM 766 N N . LEU A 1 96 ? 4.881 -3.124 -7.176 1.00 96.81 96 LEU A N 1
ATOM 767 C CA . LEU A 1 96 ? 3.800 -4.041 -6.818 1.00 96.81 96 LEU A CA 1
ATOM 768 C C . LEU A 1 96 ? 4.099 -4.766 -5.511 1.00 96.81 96 LEU A C 1
ATOM 770 O O . LEU A 1 96 ? 3.251 -4.782 -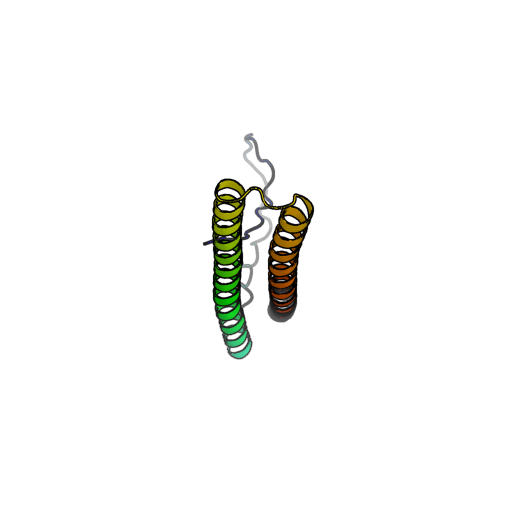4.625 1.00 96.81 96 LEU A O 1
ATOM 774 N N . HIS A 1 97 ? 5.312 -5.297 -5.355 1.00 96.56 97 HIS A N 1
ATOM 775 C CA . HIS A 1 97 ? 5.716 -5.968 -4.126 1.00 96.56 97 HIS A CA 1
ATOM 776 C C . HIS A 1 97 ? 5.575 -5.052 -2.901 1.00 96.56 97 HIS A C 1
ATOM 778 O O . HIS A 1 97 ? 4.985 -5.443 -1.895 1.00 96.56 97 HIS A O 1
ATOM 784 N N . ARG A 1 98 ? 6.044 -3.800 -2.999 1.00 94.94 98 ARG A N 1
ATOM 785 C CA . ARG A 1 98 ? 5.906 -2.816 -1.915 1.00 94.94 98 ARG A CA 1
ATOM 786 C C . ARG A 1 98 ? 4.447 -2.498 -1.600 1.00 94.94 98 ARG A C 1
ATOM 788 O O . ARG A 1 98 ? 4.082 -2.452 -0.431 1.00 94.94 98 ARG A O 1
ATOM 795 N N . LEU A 1 99 ? 3.617 -2.284 -2.619 1.00 96.62 99 LEU A N 1
ATOM 796 C CA . LEU A 1 99 ? 2.205 -1.951 -2.422 1.00 96.62 99 LEU A CA 1
ATOM 797 C C . LEU A 1 99 ? 1.404 -3.119 -1.838 1.00 96.62 99 LEU A C 1
ATOM 799 O O . LEU A 1 99 ? 0.524 -2.881 -1.019 1.00 96.62 99 LEU A O 1
ATOM 803 N N . ILE A 1 100 ? 1.724 -4.360 -2.211 1.00 97.31 100 ILE A N 1
ATOM 804 C CA . ILE A 1 100 ? 1.098 -5.561 -1.643 1.00 97.31 100 ILE A CA 1
ATOM 805 C C . ILE A 1 100 ? 1.410 -5.677 -0.151 1.00 97.31 100 ILE A C 1
ATOM 807 O O . ILE A 1 100 ? 0.495 -5.901 0.636 1.00 97.31 100 ILE A O 1
ATOM 811 N N . ASN A 1 101 ? 2.670 -5.484 0.247 1.00 96.62 101 ASN A N 1
ATOM 812 C CA . ASN A 1 101 ? 3.052 -5.553 1.659 1.00 96.62 101 ASN A CA 1
ATOM 813 C C . ASN A 1 101 ? 2.341 -4.464 2.477 1.00 96.62 101 ASN A C 1
ATOM 815 O O . ASN A 1 101 ? 1.722 -4.766 3.492 1.00 96.62 101 ASN A O 1
ATOM 819 N N . LEU A 1 102 ? 2.331 -3.220 1.981 1.00 96.31 102 LEU A N 1
ATOM 820 C CA . LEU A 1 102 ? 1.621 -2.115 2.637 1.00 96.31 102 LEU A CA 1
ATOM 821 C C . LEU A 1 102 ? 0.110 -2.361 2.732 1.00 96.31 102 LEU A C 1
ATOM 823 O O . LEU A 1 102 ? -0.515 -1.996 3.722 1.00 96.31 102 LEU A O 1
ATOM 827 N N . TRP A 1 103 ? -0.487 -2.967 1.704 1.00 94.88 103 TRP A N 1
ATOM 828 C CA . TRP A 1 103 ? -1.899 -3.334 1.725 1.00 94.88 103 TRP A CA 1
ATOM 829 C C . TRP A 1 103 ? -2.187 -4.438 2.746 1.00 94.88 103 TRP A C 1
ATOM 831 O O . TRP A 1 103 ? -3.185 -4.356 3.453 1.00 94.88 103 TRP A O 1
ATOM 841 N N . ALA A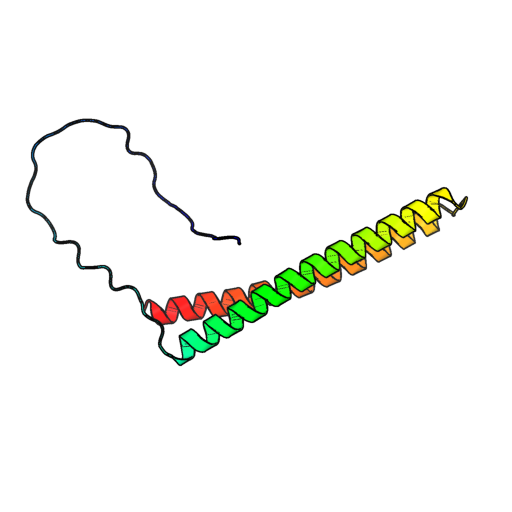 1 104 ? -1.320 -5.447 2.853 1.00 96.94 104 ALA A N 1
ATOM 842 C CA . ALA A 1 104 ? -1.474 -6.512 3.839 1.00 96.94 104 ALA A CA 1
ATOM 843 C C . ALA A 1 104 ? -1.422 -5.966 5.277 1.00 96.94 104 ALA A C 1
ATOM 845 O O . ALA A 1 104 ? -2.240 -6.358 6.107 1.00 96.94 104 ALA A O 1
ATOM 846 N N . GLU A 1 105 ? -0.516 -5.024 5.549 1.00 95.19 105 GLU A N 1
ATOM 847 C CA . GLU A 1 105 ? -0.438 -4.327 6.839 1.00 95.19 105 GLU A CA 1
ATOM 848 C C . GLU A 1 105 ? -1.706 -3.502 7.117 1.00 95.19 105 GLU A C 1
ATOM 850 O O . GLU A 1 105 ? -2.285 -3.609 8.196 1.00 95.19 105 GLU A O 1
ATOM 855 N N . GLU A 1 106 ? -2.207 -2.759 6.124 1.00 94.94 106 GLU A N 1
ATOM 856 C CA . GLU A 1 106 ? -3.461 -2.000 6.247 1.00 94.94 106 GLU A CA 1
ATOM 857 C C . GLU A 1 106 ? -4.670 -2.911 6.519 1.00 94.94 106 GLU A C 1
ATOM 859 O O . GLU A 1 106 ? -5.537 -2.558 7.316 1.00 94.94 106 GLU A O 1
ATOM 864 N N . GLN A 1 107 ? -4.738 -4.092 5.892 1.00 96.38 107 GLN A N 1
ATOM 865 C CA . GLN A 1 107 ? -5.810 -5.058 6.154 1.00 96.38 107 GLN A CA 1
ATOM 866 C C . GLN A 1 107 ? -5.745 -5.625 7.571 1.00 96.38 107 GLN A C 1
ATOM 868 O O . GLN A 1 107 ? -6.787 -5.740 8.216 1.00 96.38 107 GLN A O 1
ATOM 873 N N . ALA A 1 108 ? -4.547 -5.948 8.059 1.00 95.94 108 ALA A N 1
ATOM 874 C CA . ALA A 1 108 ? -4.364 -6.434 9.421 1.00 95.94 108 ALA A CA 1
ATOM 875 C C . ALA A 1 108 ? -4.790 -5.372 10.449 1.00 95.94 108 ALA A C 1
ATOM 877 O O . ALA A 1 108 ? -5.556 -5.669 11.364 1.00 95.94 108 ALA A O 1
ATOM 878 N N . ASP A 1 109 ? -4.371 -4.118 10.264 1.00 95.25 109 ASP A N 1
ATOM 879 C CA . ASP A 1 109 ? -4.775 -3.014 11.139 1.00 95.25 109 ASP A CA 1
ATOM 880 C C . ASP A 1 109 ? -6.298 -2.760 11.074 1.00 95.25 109 ASP A C 1
ATOM 882 O O . ASP A 1 109 ? -6.931 -2.537 12.108 1.00 95.25 109 ASP A O 1
ATOM 886 N N . ALA A 1 110 ? -6.915 -2.859 9.889 1.00 93.62 110 ALA A N 1
ATOM 887 C CA . ALA A 1 110 ? -8.363 -2.709 9.719 1.00 93.62 110 ALA A CA 1
ATOM 888 C C . ALA A 1 110 ? -9.172 -3.848 10.364 1.00 93.62 110 ALA A C 1
ATOM 890 O O . ALA A 1 110 ? -10.300 -3.633 10.814 1.00 93.62 110 ALA A O 1
ATOM 891 N N . GLU A 1 111 ? -8.628 -5.065 10.398 1.00 96.69 111 GLU A N 1
ATOM 892 C CA . GLU A 1 111 ? -9.230 -6.193 11.109 1.00 96.69 111 GLU A CA 1
ATOM 893 C C . GLU A 1 111 ? -9.205 -5.964 12.622 1.00 96.69 111 GLU A C 1
ATOM 895 O O . GLU A 1 111 ? -10.241 -6.114 13.272 1.00 96.69 111 GLU A O 1
ATOM 900 N N . ILE A 1 112 ? -8.073 -5.499 13.160 1.00 95.06 112 ILE A N 1
ATOM 901 C CA . ILE A 1 112 ? -7.950 -5.132 14.577 1.00 95.06 112 ILE A CA 1
ATOM 902 C C . ILE A 1 112 ? -8.932 -4.007 14.924 1.00 95.06 112 ILE A C 1
ATOM 904 O O . ILE A 1 112 ? -9.645 -4.100 15.921 1.00 95.06 112 ILE A O 1
ATOM 908 N N . GLU A 1 113 ? -9.009 -2.954 14.106 1.00 94.19 113 GLU A N 1
ATOM 909 C CA . GLU A 1 113 ? -9.949 -1.852 14.332 1.00 94.19 113 GLU A CA 1
ATOM 910 C C . GLU A 1 113 ? -11.406 -2.341 14.347 1.00 94.19 113 GLU A C 1
ATOM 912 O O . GLU A 1 113 ? -12.185 -1.957 15.222 1.00 94.19 113 GLU A O 1
ATOM 917 N N . ARG A 1 114 ? -11.783 -3.210 13.403 1.00 94.00 114 ARG A N 1
ATOM 918 C CA . ARG A 1 114 ? -13.142 -3.760 13.320 1.00 94.00 114 ARG A CA 1
ATOM 919 C C . ARG A 1 114 ? -13.504 -4.569 14.561 1.00 94.00 114 ARG A C 1
ATOM 921 O O . ARG A 1 114 ? -14.599 -4.397 15.090 1.00 94.00 114 ARG A O 1
ATOM 928 N N . GLU A 1 115 ? -12.589 -5.417 15.014 1.00 94.38 115 GLU A N 1
ATOM 929 C CA . GLU A 1 115 ? -12.763 -6.223 16.221 1.00 94.38 115 GLU A CA 1
ATOM 930 C C . GLU A 1 115 ? -12.920 -5.335 17.464 1.00 94.38 115 GLU A C 1
ATOM 932 O O . GLU A 1 115 ? -13.817 -5.547 18.277 1.00 94.38 115 GLU A O 1
ATOM 937 N N . LEU A 1 116 ? -12.127 -4.266 17.577 1.00 92.56 116 LEU A N 1
ATOM 938 C CA . LEU A 1 116 ? -12.276 -3.305 18.672 1.00 92.56 116 LEU A CA 1
ATOM 939 C C . LEU A 1 116 ? -13.650 -2.642 18.663 1.00 92.56 116 LEU A C 1
ATOM 941 O O . LEU A 1 116 ? -14.295 -2.554 19.705 1.00 92.56 116 LEU A O 1
ATOM 945 N N . TRP A 1 117 ? -14.131 -2.198 17.502 1.00 90.31 117 TRP A N 1
ATOM 946 C CA . TRP A 1 117 ? -15.457 -1.588 17.415 1.00 90.31 117 TRP A CA 1
ATOM 947 C C . TRP A 1 117 ? -16.584 -2.570 17.732 1.00 90.31 117 TRP A C 1
ATOM 949 O O . TRP A 1 117 ? -17.579 -2.157 18.331 1.00 90.31 117 TRP A O 1
ATOM 959 N N . HIS A 1 118 ? -16.423 -3.852 17.401 1.00 91.00 118 HIS A N 1
ATOM 960 C CA . HIS A 1 118 ? -17.352 -4.901 17.816 1.00 91.00 118 HIS A CA 1
ATOM 961 C C . HIS A 1 118 ? -17.421 -4.990 19.347 1.00 91.00 118 HIS A C 1
ATOM 963 O O . HIS A 1 118 ? -18.488 -4.826 19.928 1.00 91.00 118 HIS A O 1
ATOM 969 N N . GLN A 1 119 ? -16.271 -5.089 20.014 1.00 89.38 119 GLN A N 1
ATOM 970 C CA . GLN A 1 119 ? -16.189 -5.170 21.479 1.00 89.38 119 GLN A CA 1
ATOM 971 C C . GLN A 1 119 ? -16.715 -3.929 22.210 1.00 89.38 119 GLN A C 1
ATOM 973 O O . GLN A 1 119 ? -17.135 -4.022 23.357 1.00 89.38 119 GLN A O 1
ATOM 978 N N . VAL A 1 120 ? -16.642 -2.746 21.595 1.00 87.94 120 VAL A N 1
ATOM 979 C CA . VAL A 1 120 ? -17.174 -1.509 22.191 1.00 87.94 120 VAL A CA 1
ATOM 980 C C . VAL A 1 120 ? -18.700 -1.430 22.034 1.00 87.94 120 VAL A C 1
ATOM 982 O O . VAL A 1 120 ? -19.360 -0.766 22.834 1.00 87.94 120 VAL A O 1
ATOM 985 N N . THR A 1 121 ? -19.262 -2.052 20.991 1.00 83.94 121 THR A N 1
ATOM 986 C CA . THR A 1 121 ? -20.697 -1.976 20.662 1.00 83.94 121 THR A CA 1
ATOM 987 C C . THR A 1 121 ? -21.550 -3.074 21.295 1.00 83.94 121 THR A C 1
ATOM 989 O O . THR A 1 121 ? -22.754 -2.847 21.454 1.00 83.94 121 THR A O 1
ATOM 992 N N . GLU A 1 122 ? -20.955 -4.212 21.657 1.00 73.50 122 GLU A N 1
ATOM 993 C CA . GLU A 1 122 ? -21.580 -5.292 22.442 1.00 73.50 122 GLU A CA 1
ATOM 994 C C . GLU A 1 122 ? -21.644 -4.990 23.948 1.00 73.50 122 GLU A C 1
ATOM 996 O O . GLU A 1 122 ? -22.703 -5.295 24.551 1.00 73.50 122 GLU A O 1
#

Secondary structure (DSSP, 8-state):
-----------------------------------HHHHHHHHHHHHHHHHHHHHHHHHHHHHHHHHHHHHHHHHHS---HHHHHHHHHHHHHHHHHHHHHHHHHHHHHHHHHHHHHHHHH-

Foldseek 3Di:
DDDPDDDDDDDDDDDDDDDDDDDDDPDPPPDLDADPVLVVLVVVLVVVVVVLVVQLVVLVVVLVVLVVVLVVVVVVDPDDPVVSVVSNVVSVVSSVVSVVVSVVVNVVSVVVNVVSVVVSVD

Sequence (122 aa):
MLVYSYCAIQDYQGRDLTSVTTQTMDRPRRIPTPNHEQLELLMQLRLRAIELSFLRDMALRGAAHHMGYFEALMHANESSDILVLLTLELIIANLLHRLINLWAEEQADAEIERELWHQVTE

Organism: Penicillium thymicola (NCBI:txid293382)

pLDDT: mean 79.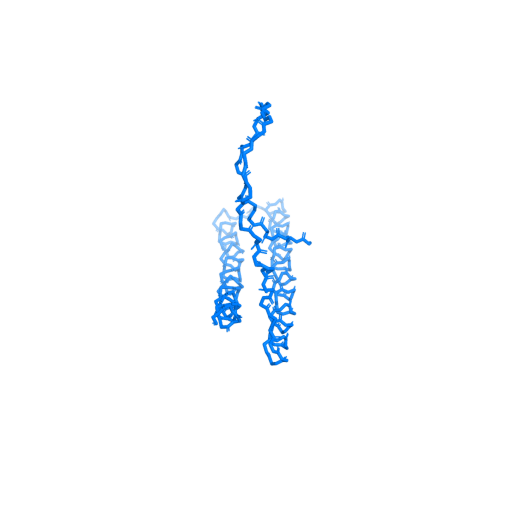6, std 21.16, range [34.09, 97.31]